Protein AF-A0A0C9TYJ6-F1 (afdb_monomer_lite)

Sequence (83 aa):
ALRIEWCRARARSLRWSEQMEKVMEEMRCVMDFFQRRADWWIERLKERDDDDIDIKVKAGVRAYALQQANILLRLRSNCVEKW

Secondary structure (DSSP, 8-state):
-HHHHHHHHHHHHHHHHHHHHHHHHHHHHHHHHHHHHHHHHHHHHHHT--TTS-HHHHHHHHHHHHHHHHHHHHHHHHHHHH-

Radius of gyration: 22.45 Å; chains: 1; bounding box: 42×23×69 Å

Organism: Sphaerobolus stellatus (strain SS14) (NCBI:txid990650)

Foldseek 3Di:
DVVVVVVVVVVCVVCVVVVVVVVVVVLVVLLVVLQVQLVVLVVVLVVPPDPPDDPVVNVVSNVVSNVSSVVSVVVSVVSVVPD

pLDDT: mean 92.25, std 6.74, range [68.06, 98.5]

Struct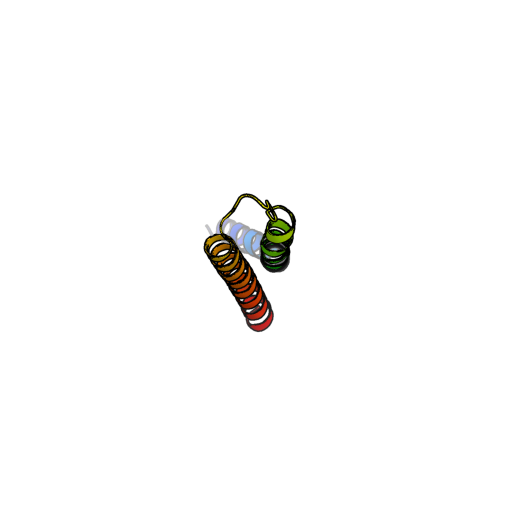ure (mmCIF, N/CA/C/O backbone):
data_AF-A0A0C9TYJ6-F1
#
_entry.id   AF-A0A0C9TYJ6-F1
#
loop_
_atom_site.group_PDB
_atom_site.id
_atom_site.type_symbol
_atom_site.label_atom_id
_atom_site.label_alt_id
_atom_site.label_comp_id
_atom_site.label_asym_id
_atom_site.label_entity_id
_atom_site.label_seq_id
_atom_site.pdbx_PDB_ins_code
_atom_site.Cartn_x
_atom_site.Cartn_y
_atom_site.Cartn_z
_atom_site.occupancy
_atom_site.B_iso_or_equiv
_atom_site.auth_seq_id
_atom_site.auth_comp_id
_atom_site.auth_asym_id
_atom_site.auth_atom_id
_atom_site.pdbx_PDB_model_num
ATOM 1 N N . ALA A 1 1 ? -14.930 6.607 44.245 1.00 79.44 1 ALA A N 1
ATOM 2 C CA . ALA A 1 1 ? -14.050 5.786 43.383 1.00 79.44 1 ALA A CA 1
ATOM 3 C C . ALA A 1 1 ? -14.835 4.968 42.346 1.00 79.44 1 ALA A C 1
ATOM 5 O O . ALA A 1 1 ? -14.657 5.210 41.161 1.00 79.44 1 ALA A O 1
ATOM 6 N N . LEU A 1 2 ? -15.764 4.088 42.749 1.00 92.12 2 LEU A N 1
ATOM 7 C CA . LEU A 1 2 ? -16.449 3.137 41.847 1.00 92.12 2 LEU A CA 1
ATOM 8 C C . LEU A 1 2 ? -17.187 3.759 40.639 1.00 92.12 2 LEU A C 1
ATOM 10 O O . LEU A 1 2 ? -17.068 3.263 39.524 1.00 92.12 2 LEU A O 1
ATOM 14 N N . ARG A 1 3 ? -17.914 4.871 40.828 1.00 91.25 3 ARG A N 1
ATOM 15 C CA . ARG A 1 3 ? -18.659 5.541 39.738 1.00 91.25 3 ARG A CA 1
ATOM 16 C C . ARG A 1 3 ? -17.747 6.075 38.628 1.00 91.25 3 ARG A C 1
ATOM 18 O O . ARG A 1 3 ? -18.113 6.023 37.461 1.00 91.25 3 ARG A O 1
ATOM 25 N N . ILE A 1 4 ? -16.560 6.562 38.991 1.00 92.00 4 ILE A N 1
ATOM 26 C CA . ILE A 1 4 ? -15.579 7.092 38.033 1.00 92.00 4 ILE A CA 1
ATOM 27 C C . ILE A 1 4 ? -15.022 5.949 37.182 1.00 92.00 4 ILE A C 1
ATOM 29 O O . ILE A 1 4 ? -14.974 6.059 35.959 1.00 92.00 4 ILE A O 1
ATOM 33 N N . GLU A 1 5 ? -14.660 4.836 37.819 1.00 94.19 5 GLU A N 1
ATOM 34 C CA . GLU A 1 5 ? -14.180 3.646 37.113 1.00 94.19 5 GLU A CA 1
ATOM 35 C C . GLU A 1 5 ? -15.245 3.056 36.184 1.00 94.19 5 GLU A C 1
ATOM 37 O O . GLU A 1 5 ? -14.945 2.711 35.040 1.00 94.19 5 GLU A O 1
ATOM 42 N N . TRP A 1 6 ? -16.511 3.045 36.607 1.00 93.62 6 TRP A N 1
ATOM 43 C CA . TRP A 1 6 ? -17.617 2.619 35.752 1.00 93.62 6 TRP A CA 1
ATOM 44 C C . TRP A 1 6 ? -17.794 3.523 34.524 1.00 93.62 6 TRP A C 1
ATOM 46 O O . TRP A 1 6 ? -17.889 3.024 33.403 1.00 93.62 6 TRP A O 1
ATOM 56 N N . CYS A 1 7 ? -17.764 4.850 34.697 1.00 94.81 7 CYS A N 1
ATOM 57 C CA . CYS A 1 7 ? -17.842 5.786 33.572 1.00 94.81 7 CYS A CA 1
ATOM 58 C C . CYS A 1 7 ? -16.675 5.604 32.589 1.00 94.81 7 CYS A C 1
ATOM 60 O O . CYS A 1 7 ? -16.885 5.629 31.377 1.00 94.81 7 CYS A O 1
ATOM 62 N N . ARG A 1 8 ? -15.454 5.361 33.088 1.00 93.19 8 ARG A N 1
ATOM 63 C CA . ARG A 1 8 ? -14.272 5.081 32.252 1.00 93.19 8 ARG A CA 1
ATOM 64 C C . ARG A 1 8 ? -14.415 3.774 31.474 1.00 93.19 8 ARG A C 1
ATOM 66 O O . ARG A 1 8 ? -14.135 3.747 30.275 1.00 93.19 8 ARG A O 1
ATOM 73 N N . ALA A 1 9 ? -14.857 2.702 32.131 1.00 91.19 9 ALA A N 1
ATOM 74 C CA . ALA A 1 9 ? -15.096 1.412 31.489 1.00 91.19 9 ALA A CA 1
ATOM 75 C C . ALA A 1 9 ? -16.187 1.513 30.413 1.00 91.19 9 ALA A C 1
ATOM 77 O O . ALA A 1 9 ? -15.978 1.068 29.285 1.00 91.19 9 ALA A O 1
ATOM 78 N N . ARG A 1 10 ? -17.298 2.194 30.715 1.00 92.19 10 ARG A N 1
ATOM 79 C CA . ARG A 1 10 ? -18.389 2.440 29.766 1.00 92.19 10 ARG A CA 1
ATOM 80 C C . ARG A 1 10 ? -17.935 3.273 28.567 1.00 92.19 10 ARG A C 1
ATOM 82 O O . ARG A 1 10 ? -18.238 2.910 27.439 1.00 92.19 10 ARG A O 1
ATOM 89 N N . ALA A 1 11 ? -17.162 4.338 28.776 1.00 90.81 11 ALA A N 1
ATOM 90 C CA . ALA A 1 11 ? -16.634 5.160 27.683 1.00 90.81 11 ALA A CA 1
ATOM 91 C C . ALA A 1 11 ? -15.641 4.403 26.780 1.00 90.81 11 ALA A C 1
ATOM 93 O O . ALA A 1 11 ? -15.562 4.674 25.584 1.00 90.81 11 ALA A O 1
ATOM 94 N N . ARG A 1 12 ? -14.865 3.455 27.325 1.00 89.31 12 ARG A N 1
ATOM 95 C CA . ARG A 1 12 ? -14.039 2.544 26.512 1.00 89.31 12 ARG A CA 1
ATOM 96 C C . ARG A 1 12 ? -14.899 1.561 25.723 1.00 89.31 12 ARG A C 1
ATOM 98 O O . ARG A 1 12 ? -14.656 1.385 24.538 1.00 89.31 12 ARG A O 1
ATOM 105 N N . SER A 1 13 ? -15.918 0.985 26.358 1.00 88.06 13 SER A N 1
ATOM 106 C CA . SER A 1 13 ? -16.854 0.072 25.696 1.00 88.06 13 SER A CA 1
ATOM 107 C C . SER A 1 13 ? -17.614 0.746 24.554 1.00 88.06 13 SER A C 1
ATOM 109 O O . SER A 1 13 ? -17.762 0.137 23.504 1.00 88.06 13 SER A O 1
ATOM 111 N N . LEU A 1 14 ? -18.065 1.991 24.733 1.00 88.44 14 LEU A N 1
ATOM 112 C CA . LEU A 1 14 ? -18.772 2.738 23.688 1.00 88.44 14 LEU A CA 1
ATOM 113 C C . LEU A 1 14 ? -17.862 3.015 22.483 1.00 88.44 14 LEU A C 1
ATOM 115 O O . LEU A 1 14 ? -18.257 2.760 21.351 1.00 88.44 14 LEU A O 1
ATOM 119 N N . ARG A 1 15 ? -16.614 3.433 22.732 1.00 92.06 15 ARG A N 1
ATOM 120 C CA . ARG A 1 15 ? -15.617 3.695 21.678 1.00 92.06 15 ARG A CA 1
ATOM 121 C C . ARG A 1 15 ? -15.074 2.440 20.998 1.00 92.06 15 ARG A C 1
ATOM 123 O O . ARG A 1 15 ? -14.433 2.554 19.964 1.00 92.06 15 ARG A O 1
ATOM 130 N N . TRP A 1 16 ? -15.271 1.252 21.570 1.00 91.69 16 TRP A N 1
ATOM 131 C CA . TRP A 1 16 ? -14.727 0.016 21.003 1.00 91.69 16 TRP A CA 1
ATOM 132 C C . TRP A 1 16 ? -15.259 -0.261 19.592 1.00 91.69 16 TRP A C 1
ATOM 134 O O . TRP A 1 16 ? -14.496 -0.674 18.726 1.00 91.69 16 TRP A O 1
ATOM 144 N N . SER A 1 17 ? -16.543 0.025 19.359 1.00 87.75 17 SER A N 1
ATOM 145 C CA . SER A 1 17 ? -17.170 -0.094 18.037 1.00 87.75 17 SER A CA 1
ATOM 146 C C . SER A 1 17 ? -16.472 0.788 16.993 1.00 87.75 17 SER A C 1
ATOM 148 O O . SER A 1 17 ? -15.993 0.277 15.985 1.00 87.75 17 SER A O 1
ATOM 150 N N . GLU A 1 18 ? -16.294 2.075 17.300 1.00 89.94 18 GLU A N 1
ATOM 151 C CA . GLU A 1 18 ? -15.574 3.034 16.451 1.00 89.94 18 GLU A CA 1
ATOM 152 C C . GLU A 1 18 ? -14.131 2.594 16.175 1.00 89.94 18 GLU A C 1
ATOM 154 O O . GLU A 1 18 ? -13.635 2.740 15.062 1.00 89.94 18 GLU A O 1
ATOM 159 N N . GLN A 1 19 ? -13.434 2.051 17.180 1.00 93.88 19 GLN A N 1
ATOM 160 C CA . GLN A 1 19 ? -12.067 1.558 16.993 1.00 93.88 19 GLN A CA 1
ATOM 161 C C . GLN A 1 19 ? -12.030 0.345 16.063 1.00 93.88 19 GLN A C 1
ATOM 163 O O . GLN A 1 19 ? -11.145 0.270 15.220 1.00 93.88 19 GLN A O 1
ATOM 168 N N . MET A 1 20 ? -12.993 -0.573 16.168 1.00 92.94 20 MET A N 1
ATOM 169 C CA . MET A 1 20 ? -13.072 -1.721 15.264 1.00 92.94 20 MET A CA 1
ATOM 170 C C . MET A 1 20 ? -13.264 -1.268 13.810 1.00 92.94 20 MET A C 1
ATOM 172 O O . MET A 1 20 ? -12.524 -1.698 12.928 1.00 92.94 20 MET A O 1
ATOM 176 N N . GLU A 1 21 ? -14.208 -0.353 13.568 1.00 93.25 21 GLU A N 1
ATOM 177 C CA . GLU A 1 21 ? -14.447 0.228 12.239 1.00 93.25 21 GLU A CA 1
ATOM 178 C C . GLU A 1 21 ? -13.216 0.958 11.704 1.00 93.25 21 GLU A C 1
ATOM 180 O O . GLU A 1 21 ? -12.823 0.774 10.551 1.00 93.25 21 GLU A O 1
ATOM 185 N N . LYS A 1 22 ? -12.558 1.735 12.565 1.00 95.12 22 LYS A N 1
ATOM 186 C CA . LYS A 1 22 ? -11.361 2.482 12.199 1.00 95.12 22 LYS A CA 1
ATOM 187 C C . LYS A 1 22 ? -10.216 1.570 11.775 1.00 95.12 22 LYS A C 1
ATOM 189 O O . LYS A 1 22 ? -9.588 1.848 10.761 1.00 95.12 22 LYS A O 1
ATOM 194 N N . VAL A 1 23 ? -9.944 0.491 12.509 1.00 96.06 23 VAL A N 1
ATOM 195 C CA . VAL A 1 23 ? -8.831 -0.403 12.158 1.00 96.06 23 VAL A CA 1
ATOM 196 C C . VAL A 1 23 ? -9.116 -1.143 10.840 1.00 96.06 23 VAL A C 1
ATOM 198 O O . VAL A 1 23 ? -8.210 -1.289 10.020 1.00 96.06 23 VAL A O 1
ATOM 201 N N . MET A 1 24 ? -10.371 -1.531 10.570 1.00 95.81 24 MET A N 1
ATOM 202 C CA . MET A 1 24 ? -10.750 -2.094 9.263 1.00 95.81 24 MET A CA 1
ATOM 203 C C . MET A 1 24 ? -10.475 -1.110 8.116 1.00 95.81 24 MET A C 1
ATOM 205 O O . MET A 1 24 ? -9.904 -1.488 7.090 1.00 95.81 24 MET A O 1
ATOM 209 N N . GLU A 1 25 ? -10.836 0.160 8.301 1.00 97.31 25 GLU A N 1
ATOM 210 C CA . GLU A 1 25 ? -10.594 1.205 7.306 1.00 97.31 25 GLU A CA 1
ATOM 211 C C . GLU A 1 25 ? -9.102 1.526 7.142 1.00 97.31 25 GLU A C 1
ATOM 213 O O . GLU A 1 25 ? -8.625 1.724 6.024 1.00 97.31 25 GLU A O 1
ATOM 218 N N . GLU A 1 26 ? -8.334 1.524 8.232 1.00 97.62 26 GLU A N 1
ATOM 219 C CA . GLU A 1 26 ? -6.883 1.702 8.188 1.00 97.62 26 GLU A CA 1
ATOM 220 C C . GLU A 1 26 ? -6.217 0.580 7.390 1.00 97.62 26 GLU A C 1
ATOM 222 O O . GLU A 1 26 ?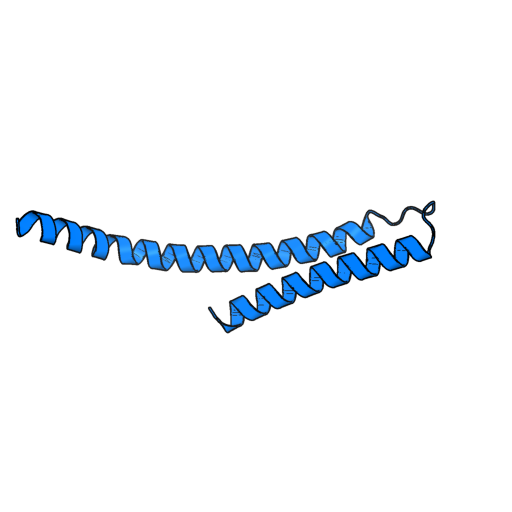 -5.371 0.858 6.535 1.00 97.62 26 GLU A O 1
ATOM 227 N N . MET A 1 27 ? -6.631 -0.676 7.581 1.00 97.50 27 MET A N 1
ATOM 228 C CA . MET A 1 27 ? -6.088 -1.776 6.788 1.00 97.50 27 MET A CA 1
ATOM 229 C C . MET A 1 27 ? -6.462 -1.647 5.305 1.00 97.50 27 MET A C 1
ATOM 231 O O . MET A 1 27 ? -5.604 -1.850 4.439 1.00 97.50 27 MET A O 1
ATOM 235 N N . ARG A 1 28 ? -7.703 -1.243 4.992 1.00 97.06 28 ARG A N 1
ATOM 236 C CA . ARG A 1 28 ? -8.123 -0.930 3.614 1.00 97.06 28 ARG A CA 1
ATOM 237 C C . ARG A 1 28 ? -7.218 0.133 2.993 1.00 97.06 28 ARG A C 1
ATOM 239 O O . ARG A 1 28 ? -6.651 -0.089 1.924 1.00 97.06 28 ARG A O 1
ATOM 246 N N . CYS A 1 29 ? -6.992 1.232 3.710 1.00 98.06 29 CYS A N 1
ATOM 247 C CA . CYS A 1 29 ? -6.097 2.309 3.294 1.00 98.06 29 CYS A CA 1
ATOM 248 C C . CYS A 1 29 ? -4.660 1.828 3.042 1.00 98.06 29 CYS A C 1
ATOM 250 O O . CYS A 1 29 ? -4.032 2.251 2.069 1.00 98.06 29 CYS A O 1
ATOM 252 N N . VAL A 1 30 ? -4.126 0.945 3.890 1.00 98.06 30 VAL A N 1
ATOM 253 C CA . VAL A 1 30 ? -2.775 0.379 3.732 1.00 98.06 30 VAL A CA 1
ATOM 254 C C . VAL A 1 30 ? -2.676 -0.488 2.474 1.00 98.06 30 VAL A C 1
ATOM 256 O O . VAL A 1 30 ? -1.719 -0.351 1.708 1.00 98.06 30 VAL A O 1
ATOM 259 N N . MET A 1 31 ? -3.667 -1.346 2.215 1.00 98.00 31 MET A N 1
ATOM 260 C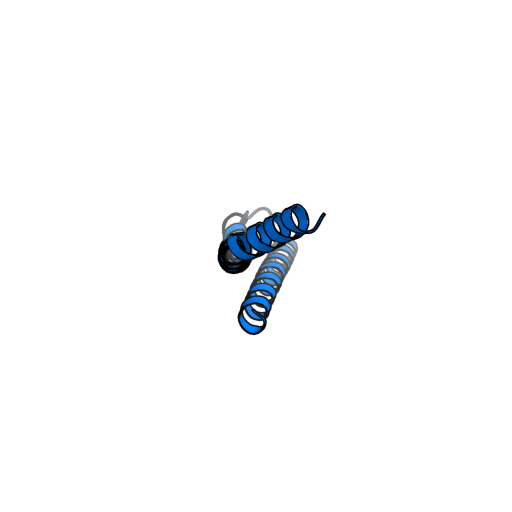 CA . MET A 1 31 ? -3.699 -2.171 1.002 1.00 98.00 31 MET A CA 1
ATOM 261 C C . MET A 1 31 ? -3.789 -1.311 -0.265 1.00 98.00 31 MET A C 1
ATOM 263 O O . MET A 1 31 ? -3.041 -1.543 -1.221 1.00 98.00 31 MET A O 1
ATOM 267 N N . ASP A 1 32 ? -4.644 -0.287 -0.250 1.00 98.12 32 ASP A N 1
ATOM 268 C CA . ASP A 1 32 ? -4.796 0.666 -1.353 1.00 98.12 32 ASP A CA 1
ATOM 269 C C . ASP A 1 32 ? -3.528 1.496 -1.567 1.00 98.12 32 ASP A C 1
ATOM 271 O O . ASP A 1 32 ? -3.158 1.809 -2.701 1.00 98.12 32 ASP A O 1
ATOM 275 N N . PHE A 1 33 ? -2.831 1.860 -0.490 1.00 98.12 33 PHE A N 1
ATOM 276 C CA . PHE A 1 33 ? -1.543 2.537 -0.577 1.00 98.12 33 PHE A CA 1
ATOM 277 C C . PHE A 1 33 ? -0.498 1.667 -1.278 1.00 98.12 33 PHE A C 1
ATOM 279 O O . PHE A 1 33 ? 0.155 2.145 -2.207 1.00 98.12 33 PHE A O 1
ATOM 286 N N . PHE A 1 34 ? -0.346 0.402 -0.878 1.00 98.50 34 PHE A N 1
ATOM 287 C CA . PHE A 1 34 ? 0.631 -0.488 -1.505 1.00 98.50 34 PHE A CA 1
ATOM 288 C C . PHE A 1 34 ? 0.348 -0.710 -2.988 1.00 98.50 34 PHE A C 1
ATOM 290 O O . PHE A 1 34 ? 1.286 -0.664 -3.785 1.00 98.50 34 PHE A O 1
ATOM 297 N N . GLN A 1 35 ? -0.923 -0.885 -3.364 1.00 98.38 35 GLN A N 1
ATOM 298 C CA . GLN A 1 35 ? -1.315 -1.012 -4.766 1.00 98.38 35 GLN A CA 1
ATOM 299 C C . GLN A 1 35 ? -0.934 0.242 -5.559 1.00 98.38 35 GLN A C 1
ATOM 301 O O . GLN A 1 35 ? -0.120 0.166 -6.477 1.00 98.38 35 GLN A O 1
ATOM 306 N N . ARG A 1 36 ? -1.419 1.417 -5.135 1.00 98.25 36 ARG A N 1
ATOM 307 C CA . ARG A 1 36 ? -1.128 2.689 -5.818 1.00 98.25 36 ARG A CA 1
ATOM 308 C C . ARG A 1 36 ? 0.366 2.979 -5.899 1.00 98.25 36 ARG A C 1
ATOM 310 O O . ARG A 1 36 ? 0.842 3.531 -6.885 1.00 98.25 36 ARG A O 1
ATOM 317 N N . ARG A 1 37 ? 1.132 2.625 -4.864 1.00 98.19 37 ARG A N 1
ATOM 318 C CA . ARG A 1 37 ? 2.582 2.835 -4.852 1.00 98.19 37 ARG A CA 1
ATOM 319 C C . ARG A 1 37 ? 3.308 1.885 -5.805 1.00 98.19 37 ARG A C 1
ATOM 321 O O . ARG A 1 37 ? 4.306 2.296 -6.393 1.00 98.19 37 ARG A O 1
ATOM 328 N N . ALA A 1 38 ? 2.835 0.649 -5.959 1.00 98.00 38 ALA A N 1
ATOM 329 C CA . ALA A 1 38 ? 3.359 -0.279 -6.957 1.00 98.00 38 ALA A CA 1
ATOM 330 C C . ALA A 1 38 ? 3.078 0.230 -8.377 1.00 98.00 38 ALA A C 1
ATOM 332 O O . ALA A 1 38 ? 3.992 0.270 -9.200 1.00 98.00 38 ALA A O 1
ATOM 333 N N . ASP A 1 39 ? 1.858 0.706 -8.624 1.00 97.38 39 ASP A N 1
ATOM 334 C CA . ASP A 1 39 ? 1.455 1.266 -9.916 1.00 97.38 39 ASP A CA 1
ATOM 335 C C . ASP A 1 39 ? 2.280 2.513 -10.260 1.00 97.38 39 ASP A C 1
ATOM 337 O O . ASP A 1 39 ? 2.814 2.611 -11.362 1.00 97.38 39 ASP A O 1
ATOM 341 N N . TRP A 1 40 ? 2.527 3.392 -9.283 1.00 97.00 40 TRP A N 1
ATOM 342 C CA . TRP A 1 40 ? 3.403 4.555 -9.452 1.00 97.00 40 TRP A CA 1
ATOM 343 C C . TRP A 1 40 ? 4.819 4.179 -9.916 1.00 97.00 40 TRP A C 1
ATOM 345 O O . TRP A 1 40 ? 5.400 4.868 -10.753 1.00 97.00 40 TRP A O 1
ATOM 355 N N . TRP A 1 41 ? 5.399 3.085 -9.404 1.00 96.12 41 TRP A N 1
ATOM 356 C CA . TRP A 1 41 ? 6.711 2.616 -9.870 1.00 96.12 41 TRP A CA 1
ATOM 357 C C . TRP A 1 41 ? 6.677 2.161 -11.331 1.00 96.12 41 TRP A C 1
ATOM 359 O O . TRP A 1 41 ? 7.647 2.382 -12.055 1.00 96.12 41 TRP A O 1
ATOM 369 N N . ILE A 1 42 ? 5.575 1.547 -11.768 1.00 93.56 42 ILE A N 1
ATOM 370 C CA . ILE A 1 42 ? 5.383 1.091 -13.149 1.00 93.56 42 ILE A CA 1
ATOM 371 C C . ILE A 1 42 ? 5.152 2.284 -14.083 1.00 93.56 42 ILE A C 1
ATOM 373 O O . ILE A 1 42 ? 5.744 2.345 -15.159 1.00 93.56 42 ILE A O 1
ATOM 377 N N . GLU A 1 43 ? 4.323 3.245 -13.684 1.00 93.00 43 GLU A N 1
ATOM 378 C CA . GLU A 1 43 ? 4.069 4.469 -14.451 1.00 93.00 43 GLU A CA 1
ATOM 379 C C . GLU A 1 43 ? 5.344 5.286 -14.635 1.00 93.00 43 GLU A C 1
ATOM 381 O O . GLU A 1 43 ? 5.662 5.699 -15.748 1.00 93.00 43 GLU A O 1
ATOM 386 N N . ARG A 1 44 ? 6.152 5.402 -13.580 1.00 88.38 44 ARG A N 1
ATOM 387 C CA . ARG A 1 44 ? 7.425 6.121 -13.622 1.00 88.38 44 ARG A CA 1
ATOM 388 C C . ARG A 1 44 ? 8.443 5.530 -14.601 1.00 88.38 44 ARG A C 1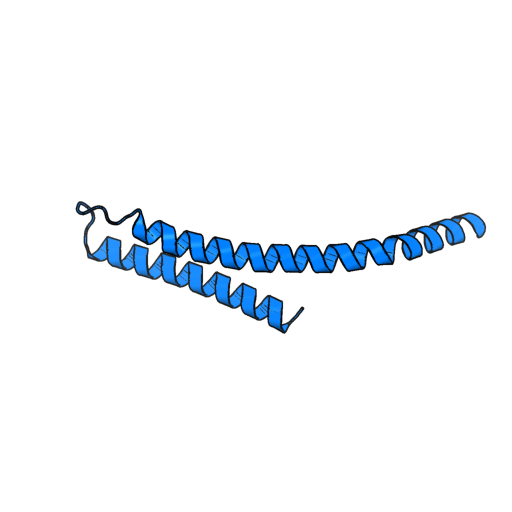
ATOM 390 O O . ARG A 1 44 ? 9.356 6.236 -15.021 1.00 88.38 44 ARG A O 1
ATOM 397 N N . LEU A 1 45 ? 8.304 4.257 -14.980 1.00 87.06 45 LEU A N 1
ATOM 398 C CA . LEU A 1 45 ? 9.112 3.670 -16.052 1.00 87.06 45 LEU A CA 1
ATOM 399 C C . LEU A 1 45 ? 8.701 4.160 -17.437 1.00 87.06 45 LEU A C 1
ATOM 401 O O . LEU A 1 45 ? 9.564 4.272 -18.299 1.00 87.06 45 LEU A O 1
ATOM 405 N N . LYS A 1 46 ? 7.416 4.460 -17.647 1.00 81.06 46 LYS A N 1
ATOM 406 C CA . LYS A 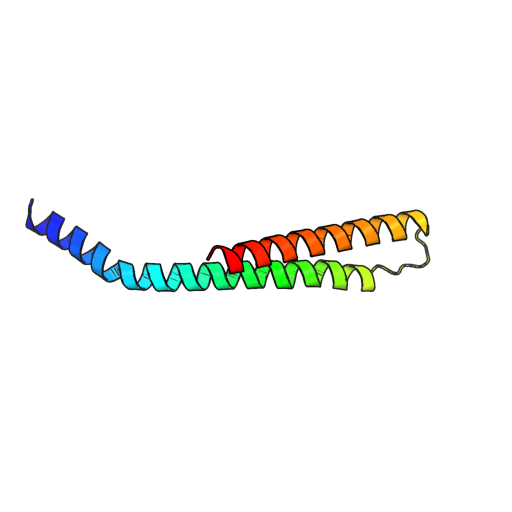1 46 ? 6.917 4.994 -18.921 1.00 81.06 46 LYS A CA 1
ATOM 407 C C . LYS A 1 46 ? 7.385 6.432 -19.143 1.00 81.06 46 LYS A C 1
ATOM 409 O O . LYS A 1 46 ? 7.648 6.817 -20.269 1.00 81.06 46 LYS A O 1
ATOM 414 N N . GLU A 1 47 ? 7.512 7.206 -18.066 1.00 78.44 47 GLU A N 1
ATOM 415 C CA . GLU A 1 47 ? 7.954 8.608 -18.113 1.00 78.44 47 GLU A CA 1
ATOM 416 C C . GLU A 1 47 ? 9.459 8.779 -18.370 1.00 78.44 47 GLU A C 1
ATOM 418 O O . GLU A 1 47 ? 9.886 9.861 -18.752 1.00 78.44 47 GLU A O 1
ATOM 423 N N . ARG A 1 48 ? 10.278 7.752 -18.106 1.00 71.38 48 ARG A N 1
ATOM 424 C CA . ARG A 1 48 ? 11.752 7.837 -18.112 1.00 71.38 48 ARG A CA 1
ATOM 425 C C . ARG A 1 48 ? 12.414 7.227 -19.344 1.00 71.38 48 ARG A C 1
ATOM 427 O O . ARG A 1 48 ? 13.600 6.894 -19.294 1.00 71.38 48 ARG A O 1
ATOM 434 N N . ASP A 1 49 ? 11.672 7.075 -20.432 1.00 68.06 49 ASP A N 1
ATOM 435 C CA . ASP A 1 49 ? 12.218 6.571 -21.691 1.00 68.06 49 ASP A CA 1
ATOM 436 C C . ASP A 1 49 ? 12.959 7.680 -22.464 1.00 68.06 49 ASP A C 1
ATOM 438 O O . ASP A 1 49 ? 12.620 8.017 -23.590 1.00 68.06 49 ASP A O 1
ATOM 442 N N . ASP A 1 50 ? 13.961 8.288 -21.819 1.00 75.38 50 ASP A N 1
ATOM 443 C CA . ASP A 1 50 ? 14.836 9.297 -22.429 1.00 75.38 50 ASP A CA 1
ATOM 444 C C . ASP A 1 50 ? 15.912 8.604 -23.260 1.00 75.38 50 ASP A C 1
ATOM 446 O O . ASP A 1 50 ? 16.722 7.845 -22.722 1.00 75.38 50 ASP A O 1
ATOM 450 N N . ASP A 1 51 ? 15.952 8.854 -24.564 1.00 73.44 51 ASP A N 1
ATOM 451 C CA . ASP A 1 51 ? 16.897 8.224 -25.498 1.00 73.44 51 ASP A CA 1
ATOM 452 C C . ASP A 1 51 ? 18.382 8.514 -25.203 1.00 73.44 51 ASP A C 1
ATOM 454 O O . ASP A 1 51 ? 19.239 7.723 -25.591 1.00 73.44 51 ASP A O 1
ATOM 458 N N . ASP A 1 52 ? 18.688 9.558 -24.427 1.00 80.06 52 ASP A N 1
ATOM 459 C CA . ASP A 1 52 ? 20.059 9.963 -24.072 1.00 80.06 52 ASP A CA 1
ATOM 460 C C . ASP A 1 52 ? 20.728 9.110 -22.970 1.00 80.06 52 ASP A C 1
ATOM 462 O O . ASP A 1 52 ? 21.921 9.262 -22.695 1.00 80.06 52 ASP A O 1
ATOM 466 N N . ILE A 1 53 ? 19.998 8.203 -22.309 1.00 80.56 53 ILE A N 1
ATOM 467 C CA . ILE A 1 53 ? 20.541 7.376 -21.215 1.00 80.56 53 ILE A CA 1
ATOM 468 C C . ILE A 1 53 ? 21.071 6.035 -21.746 1.00 80.56 53 ILE A C 1
ATOM 470 O O . ILE A 1 53 ? 20.361 5.317 -22.450 1.00 80.56 53 ILE A O 1
ATOM 474 N N . ASP A 1 54 ? 22.278 5.638 -21.310 1.00 87.25 54 ASP A N 1
ATOM 475 C CA . ASP A 1 54 ? 22.867 4.319 -21.600 1.00 87.25 54 ASP A CA 1
ATOM 476 C C . ASP A 1 54 ? 21.871 3.179 -21.316 1.00 87.25 54 ASP A C 1
ATOM 478 O O . ASP A 1 54 ? 21.283 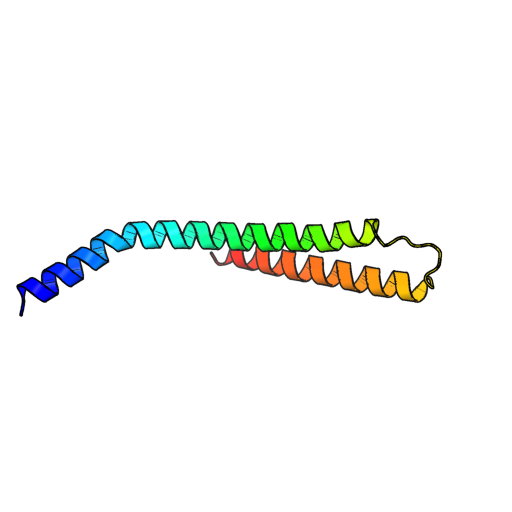3.066 -20.234 1.00 87.25 54 ASP A O 1
ATOM 482 N N . ILE A 1 55 ? 21.729 2.286 -22.295 1.00 85.31 55 ILE A N 1
ATOM 483 C CA . ILE A 1 55 ? 20.875 1.098 -22.275 1.00 85.31 55 ILE A CA 1
ATOM 484 C C . ILE A 1 55 ? 21.088 0.269 -21.001 1.00 85.31 55 ILE A C 1
ATOM 486 O O . ILE A 1 55 ? 20.118 -0.224 -20.417 1.00 85.31 55 ILE A O 1
ATOM 490 N N . LYS A 1 56 ? 22.333 0.129 -20.521 1.00 87.75 56 LYS A N 1
ATOM 491 C CA . LYS A 1 56 ? 22.614 -0.618 -19.280 1.00 87.75 56 LYS A CA 1
ATOM 492 C C . LYS A 1 56 ? 22.005 0.057 -18.053 1.00 87.75 56 LYS A C 1
ATOM 494 O O . LYS A 1 56 ? 21.451 -0.620 -17.185 1.00 87.75 56 LYS A O 1
ATOM 499 N N . VAL A 1 57 ? 22.070 1.385 -17.995 1.00 87.38 57 VAL A N 1
ATOM 500 C CA . VAL A 1 57 ? 21.478 2.179 -16.913 1.00 87.38 57 VAL A CA 1
ATOM 501 C C . VAL A 1 57 ? 19.953 2.099 -16.979 1.00 87.38 57 VAL A C 1
ATOM 503 O O . VAL A 1 57 ? 19.322 1.839 -15.952 1.00 87.38 57 VAL A O 1
ATOM 506 N N . LYS A 1 58 ? 19.353 2.204 -18.175 1.00 86.69 58 LYS A N 1
ATOM 507 C CA . LYS A 1 58 ? 17.905 2.004 -18.379 1.00 86.69 58 LYS A CA 1
ATOM 508 C C . LYS A 1 58 ? 17.443 0.632 -17.880 1.00 86.69 58 LYS A C 1
ATOM 510 O O . LYS A 1 58 ? 16.463 0.540 -17.138 1.00 86.69 58 LYS A O 1
ATOM 515 N N . ALA A 1 59 ? 18.169 -0.431 -18.231 1.00 89.06 59 ALA A N 1
ATOM 516 C CA . ALA A 1 59 ? 17.856 -1.789 -17.792 1.00 89.06 59 ALA A CA 1
ATOM 517 C C . ALA A 1 59 ? 17.922 -1.934 -16.261 1.00 89.06 59 ALA A C 1
ATOM 519 O O . ALA A 1 59 ? 17.018 -2.519 -15.662 1.00 89.06 59 ALA A O 1
ATOM 520 N N . GLY A 1 60 ? 18.943 -1.355 -15.618 1.00 91.94 60 GLY A N 1
ATOM 521 C CA . GLY A 1 60 ? 19.083 -1.359 -14.159 1.00 91.94 60 GLY A CA 1
ATOM 522 C C . GLY A 1 60 ? 17.955 -0.609 -13.446 1.00 91.94 60 GLY A C 1
ATOM 523 O O . GLY A 1 60 ? 17.354 -1.137 -12.509 1.00 91.94 60 GLY A O 1
ATOM 524 N N . VAL A 1 61 ? 17.606 0.590 -13.924 1.00 90.06 61 VAL A N 1
ATOM 525 C CA . VAL A 1 61 ? 16.485 1.383 -13.387 1.00 90.06 61 VAL A CA 1
ATOM 526 C C . VAL A 1 61 ? 15.164 0.628 -13.537 1.00 90.06 61 VAL A C 1
ATOM 528 O O . VAL A 1 61 ? 14.376 0.571 -12.590 1.00 90.06 61 VAL A O 1
ATOM 531 N N . ARG A 1 62 ? 14.943 -0.008 -14.694 1.00 91.88 62 ARG A N 1
ATOM 532 C CA . ARG A 1 62 ? 13.763 -0.841 -14.948 1.00 91.88 62 ARG A CA 1
ATOM 533 C C . ARG A 1 62 ? 13.678 -2.022 -13.993 1.00 91.88 62 ARG A C 1
ATOM 535 O O . ARG A 1 62 ? 12.634 -2.225 -13.377 1.00 91.88 62 ARG A O 1
ATOM 542 N N . ALA A 1 63 ? 14.766 -2.774 -13.846 1.00 94.19 63 ALA A N 1
ATOM 543 C CA . ALA A 1 63 ? 14.825 -3.908 -12.932 1.00 94.19 63 ALA A CA 1
ATOM 544 C C . ALA A 1 63 ? 14.528 -3.479 -11.487 1.00 94.19 63 ALA A C 1
ATOM 546 O O . ALA A 1 63 ? 13.713 -4.108 -10.812 1.00 94.19 63 ALA A O 1
ATOM 547 N N . TYR A 1 64 ? 15.115 -2.365 -11.042 1.00 94.44 64 TYR A N 1
ATOM 548 C CA . TYR A 1 64 ? 14.894 -1.838 -9.699 1.00 94.44 64 TYR A CA 1
ATOM 549 C C . TYR A 1 64 ? 13.439 -1.418 -9.462 1.00 94.44 64 TYR A C 1
ATOM 551 O O . TYR A 1 64 ? 12.838 -1.829 -8.471 1.00 94.44 64 TYR A O 1
ATOM 559 N N . ALA A 1 65 ? 12.839 -0.644 -10.369 1.00 95.12 65 ALA A N 1
ATOM 560 C CA . ALA A 1 65 ? 11.452 -0.203 -10.220 1.00 95.12 65 ALA A CA 1
ATOM 561 C C . ALA A 1 65 ? 10.469 -1.386 -10.203 1.00 95.12 65 ALA A C 1
ATOM 563 O O . ALA A 1 65 ? 9.573 -1.430 -9.360 1.00 95.12 65 ALA A O 1
ATOM 564 N N . LEU A 1 66 ? 10.673 -2.386 -11.071 1.00 95.94 66 LEU A N 1
ATOM 565 C CA . LEU A 1 66 ? 9.871 -3.614 -11.070 1.00 95.94 66 LEU A CA 1
ATOM 566 C C . LEU A 1 66 ? 10.034 -4.402 -9.766 1.00 95.94 66 LEU A C 1
ATOM 568 O O . LEU A 1 66 ? 9.052 -4.911 -9.227 1.00 95.94 66 LEU A O 1
ATOM 572 N N . GLN A 1 67 ? 11.253 -4.475 -9.227 1.00 97.62 67 GLN A N 1
ATOM 573 C CA . GLN A 1 67 ? 11.497 -5.094 -7.929 1.00 97.62 67 GLN A CA 1
ATOM 574 C C . GLN A 1 67 ? 10.753 -4.354 -6.807 1.00 97.62 67 GLN A C 1
ATOM 576 O O . GLN A 1 67 ? 10.117 -5.004 -5.977 1.00 97.62 67 GLN A O 1
ATOM 581 N N . GLN A 1 68 ? 10.783 -3.017 -6.791 1.00 97.81 68 GLN A N 1
ATOM 582 C CA . GLN A 1 68 ? 10.056 -2.215 -5.800 1.00 97.81 68 GLN A CA 1
ATOM 583 C C . GLN A 1 68 ? 8.540 -2.421 -5.896 1.00 97.81 68 GLN A C 1
ATOM 585 O O . GLN A 1 68 ? 7.889 -2.649 -4.875 1.00 97.81 68 GLN A O 1
ATOM 590 N N . ALA A 1 69 ? 7.980 -2.418 -7.110 1.00 97.88 69 ALA A N 1
ATOM 591 C CA . ALA A 1 69 ? 6.568 -2.720 -7.329 1.00 97.88 69 ALA A CA 1
ATOM 592 C C . ALA A 1 69 ? 6.201 -4.119 -6.804 1.00 97.88 69 ALA A C 1
ATOM 594 O O . ALA A 1 69 ? 5.222 -4.273 -6.076 1.00 97.88 69 ALA A O 1
ATOM 595 N N . ASN A 1 70 ? 7.023 -5.133 -7.092 1.00 98.19 70 ASN A N 1
ATOM 596 C CA . ASN A 1 70 ? 6.789 -6.502 -6.631 1.00 98.19 70 ASN A CA 1
ATOM 597 C C . ASN A 1 70 ? 6.803 -6.611 -5.096 1.00 98.19 70 ASN A C 1
ATOM 599 O O . ASN A 1 70 ? 5.915 -7.235 -4.518 1.00 98.19 70 ASN A O 1
ATOM 603 N N . ILE A 1 71 ? 7.758 -5.961 -4.420 1.00 98.38 71 ILE A N 1
ATOM 604 C CA . ILE A 1 71 ? 7.816 -5.931 -2.948 1.00 98.38 71 ILE A CA 1
ATOM 605 C C . ILE A 1 71 ? 6.515 -5.365 -2.364 1.00 98.38 71 ILE A C 1
ATOM 607 O O . ILE A 1 71 ? 5.949 -5.959 -1.448 1.00 98.38 71 ILE A O 1
ATOM 611 N N . LEU A 1 72 ? 6.009 -4.260 -2.913 1.00 98.50 72 LEU A N 1
ATOM 612 C CA . LEU A 1 72 ? 4.770 -3.630 -2.447 1.00 98.50 72 LEU A CA 1
ATOM 613 C C . LEU A 1 72 ? 3.545 -4.527 -2.673 1.00 98.50 72 LEU A C 1
ATOM 615 O O . LEU A 1 72 ? 2.720 -4.674 -1.773 1.00 98.50 72 LEU A O 1
ATOM 619 N N . LEU A 1 73 ? 3.453 -5.193 -3.827 1.00 98.50 73 LEU A N 1
ATOM 620 C CA . LEU A 1 73 ? 2.373 -6.147 -4.109 1.00 98.50 73 LEU A CA 1
ATOM 621 C C . LEU A 1 73 ? 2.418 -7.372 -3.183 1.00 98.50 73 LEU A C 1
ATOM 623 O O . LEU A 1 73 ? 1.372 -7.864 -2.753 1.00 98.50 73 LEU A O 1
ATOM 627 N N . ARG A 1 74 ? 3.616 -7.844 -2.820 1.00 98.38 74 ARG A N 1
ATOM 628 C CA . ARG A 1 74 ? 3.785 -8.910 -1.819 1.00 98.38 74 ARG A CA 1
ATOM 629 C C . ARG A 1 74 ? 3.358 -8.453 -0.430 1.00 98.38 74 ARG A C 1
ATOM 631 O O . ARG A 1 74 ? 2.662 -9.197 0.251 1.00 98.38 74 ARG A O 1
ATOM 638 N N . LEU A 1 75 ? 3.733 -7.241 -0.016 1.00 98.19 75 LEU A N 1
ATOM 639 C CA . LEU A 1 75 ? 3.283 -6.666 1.256 1.00 98.19 75 LEU A CA 1
ATOM 640 C C . LEU A 1 75 ? 1.758 -6.562 1.303 1.00 98.19 75 LEU A C 1
ATOM 642 O O . LEU A 1 75 ? 1.157 -7.016 2.270 1.00 98.19 75 LEU A O 1
ATOM 646 N N . ARG A 1 76 ? 1.130 -6.071 0.228 1.00 98.12 76 ARG A N 1
ATOM 647 C CA . ARG A 1 76 ? -0.331 -6.049 0.093 1.00 98.12 76 ARG A CA 1
ATOM 648 C C . ARG A 1 76 ? -0.940 -7.441 0.242 1.00 98.12 76 ARG A C 1
ATOM 650 O O . ARG A 1 76 ? -1.872 -7.599 1.018 1.00 98.12 76 ARG A O 1
ATOM 657 N N . SER A 1 77 ? -0.408 -8.432 -0.470 1.00 97.81 77 SER A N 1
ATOM 658 C CA . SER A 1 77 ? -0.919 -9.811 -0.424 1.00 97.81 77 SER A CA 1
ATOM 659 C C . SER A 1 77 ? -0.806 -10.407 0.982 1.00 97.81 77 SER A C 1
ATOM 661 O O . SER A 1 77 ? -1.764 -10.985 1.478 1.00 97.81 77 SER A O 1
ATOM 663 N N . ASN A 1 78 ? 0.319 -10.177 1.664 1.00 97.88 78 ASN A N 1
ATOM 664 C CA . ASN A 1 78 ? 0.506 -10.595 3.053 1.00 97.88 78 ASN A CA 1
ATOM 665 C C . ASN A 1 78 ? -0.478 -9.907 4.009 1.00 97.88 78 ASN A C 1
ATOM 667 O O . ASN A 1 78 ? -0.924 -10.530 4.966 1.00 97.88 78 ASN A O 1
ATOM 671 N N . CYS A 1 79 ? -0.794 -8.627 3.786 1.00 96.56 79 CYS A N 1
ATOM 672 C CA . CYS A 1 79 ? -1.812 -7.931 4.568 1.00 96.56 79 CYS A CA 1
ATOM 673 C C . CYS A 1 79 ? -3.199 -8.533 4.331 1.00 96.56 79 CYS A C 1
ATOM 675 O O . CYS A 1 79 ? -3.889 -8.784 5.302 1.00 96.56 79 CYS A O 1
ATOM 677 N N . VAL A 1 80 ? -3.573 -8.825 3.080 1.00 95.38 80 VAL A N 1
ATOM 678 C CA . VAL A 1 80 ? -4.856 -9.478 2.750 1.00 95.38 80 VAL A CA 1
ATOM 679 C C . VAL A 1 80 ? -4.974 -10.860 3.397 1.00 95.38 80 VAL A C 1
ATOM 681 O O . VAL A 1 80 ? -6.051 -11.233 3.834 1.00 95.38 80 VAL A O 1
ATOM 684 N N . GLU A 1 81 ? -3.888 -11.633 3.435 1.00 96.38 81 GLU A N 1
ATOM 685 C CA . GLU A 1 81 ? -3.899 -12.986 4.004 1.00 96.38 81 GLU A CA 1
ATOM 686 C C . GLU A 1 81 ? -3.981 -12.986 5.536 1.00 96.38 81 GLU A C 1
ATOM 688 O O . GLU A 1 81 ? -4.578 -13.885 6.125 1.00 96.38 81 GLU A O 1
ATOM 693 N N . LYS A 1 82 ? -3.338 -12.012 6.189 1.00 93.94 82 LYS A N 1
ATOM 694 C CA . LYS A 1 82 ? -3.196 -11.980 7.653 1.00 93.94 82 LYS A CA 1
ATOM 695 C C . LYS A 1 82 ? -4.225 -11.113 8.371 1.00 93.94 82 LYS A C 1
ATOM 697 O O . LYS A 1 82 ? -4.328 -11.242 9.590 1.00 93.94 82 LYS A O 1
ATOM 702 N N . TRP A 1 83 ? -4.873 -10.197 7.657 1.00 89.19 83 TRP A N 1
ATOM 703 C CA . TRP A 1 83 ? -5.932 -9.339 8.181 1.00 89.19 83 TRP A CA 1
ATOM 704 C C . TRP A 1 83 ? -7.271 -10.069 8.182 1.00 89.19 83 TRP A C 1
ATOM 706 O O . TRP A 1 83 ? -7.928 -10.059 9.246 1.00 89.19 83 TRP A O 1
#